Protein 5KVR (pdb70)

Foldseek 3Di:
DDDDDDDDDDDDLLVVLLVVVVCCQVVCVAPFFDWDDPQVVNCVVVVHDSVSVVSSLVVCVVVVQWDADPVGTITGD

Solvent-accessible surface area: 5876 Å² total; per-residue (Å²): 165,92,136,85,186,99,191,158,228,146,86,152,75,12,59,67,9,19,120,86,2,37,122,36,18,118,115,24,91,30,139,94,51,70,119,10,49,95,38,134,57,12,4,147,124,59,127,31,55,104,86,23,0,106,72,0,6,89,134,0,50,93,113,43,30,3,95,108,134,117,87,41,24,10,24,3,104

Secondary structure (DSSP, 8-state):
----PPPP----HHHHHHHHHHHHHHHTSSPTTPBPPPHHHHHHHHT--HHHHHHHHHHHHHHTSEEE-SSS-EEE-

Radius of gyration: 15.45 Å; Cα contacts (8 Å, |Δi|>4): 81; chains: 1; bounding box: 54×31×32 Å

Sequence (77 aa):
NAMAYSKIRQPKLSDVIEQQLEFLILEGTLRPGEKLPPERELAKQFDVSRPSSLREAIQRLEAKGLLLRRQGGGTFVQ

Structure (mmCIF, N/CA/C/O backbone):
data_5KVR
#
_entry.id   5KVR
#
_cell.length_a   45.270
_cell.length_b   45.270
_cell.length_c   59.160
_cell.angle_alpha   90.00
_cell.angle_beta   90.00
_cell.angle_gamma   120.00
#
_symmetry.space_group_name_H-M   'P 31 2 1'
#
loop_
_entity.id
_entity.type
_entity.pdbx_description
1 polymer 'Pyruvate dehydrogenase complex repressor'
2 water water
#
loop_
_atom_site.group_PDB
_atom_site.id
_atom_site.type_symbol
_atom_site.label_atom_id
_atom_site.label_alt_id
_atom_site.label_comp_id
_atom_site.label_asym_id
_atom_site.label_entity_id
_atom_site.label_seq_id
_atom_site.pdbx_PDB_ins_code
_atom_site.Cartn_x
_atom_site.Cartn_y
_atom_site.Cartn_z
_atom_site.occupancy
_atom_site.B_iso_or_equiv
_atom_site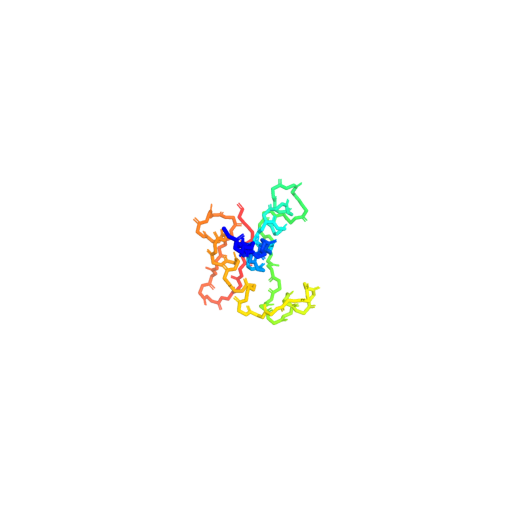.auth_seq_id
_atom_site.auth_comp_id
_atom_site.auth_asym_id
_atom_site.auth_atom_id
_atom_site.pdbx_PDB_model_num
ATOM 1 N N . ASN A 1 1 ? 24.563 -1.065 21.053 1.00 58.99 -1 ASN A N 1
ATOM 2 C CA . ASN A 1 1 ? 24.979 -2.331 20.384 1.00 51.12 -1 ASN A CA 1
ATOM 3 C C . ASN A 1 1 ? 24.545 -2.330 18.917 1.00 41.69 -1 ASN A C 1
ATOM 4 O O . ASN A 1 1 ? 25.048 -1.535 18.117 1.00 62.42 -1 ASN A O 1
ATOM 10 N N . ALA A 1 2 ? 23.582 -3.167 18.614 1.00 64.79 0 ALA A N 1
ATOM 11 C CA . ALA A 1 2 ? 23.032 -3.299 17.258 1.00 55.26 0 ALA A CA 1
ATOM 12 C C . ALA A 1 2 ? 22.361 -2.021 16.751 1.00 55.81 0 ALA A C 1
ATOM 13 O O . ALA A 1 2 ? 21.899 -1.219 17.513 1.00 58.60 0 ALA A O 1
ATOM 20 N N . MET A 1 3 ? 22.385 -1.821 15.443 1.00 55.33 1 MET A N 1
ATOM 21 C CA . MET A 1 3 ? 21.765 -0.637 14.898 1.00 52.25 1 MET A CA 1
ATOM 22 C C . MET A 1 3 ? 20.288 -0.867 15.067 1.00 34.92 1 MET A C 1
ATOM 23 O O . MET A 1 3 ? 19.773 -1.933 14.757 1.00 41.08 1 MET A O 1
ATOM 37 N N . ALA A 1 4 ? 19.603 0.137 15.570 1.00 39.00 2 ALA A N 1
ATOM 38 C CA . ALA A 1 4 ? 18.177 0.019 15.732 1.00 39.31 2 ALA A CA 1
ATOM 39 C C . ALA A 1 4 ? 17.600 0.807 14.587 1.00 37.79 2 ALA A C 1
ATOM 40 O O . ALA A 1 4 ? 17.586 2.035 14.608 1.00 39.44 2 ALA A O 1
ATOM 47 N N . TYR A 1 5 ? 17.118 0.082 13.590 1.00 34.31 3 TYR A N 1
ATOM 48 C CA . TYR A 1 5 ? 16.555 0.702 12.428 1.00 32.41 3 TYR A CA 1
ATOM 49 C C . TYR A 1 5 ? 15.216 1.287 12.805 1.00 33.62 3 TYR A C 1
ATOM 50 O O . TYR A 1 5 ? 14.405 0.648 13.441 1.00 35.32 3 TYR A O 1
ATOM 68 N N . SER A 1 6 ? 14.999 2.514 12.396 1.00 32.86 4 SER A N 1
ATOM 69 C CA . SER A 1 6 ? 13.743 3.178 12.684 1.00 32.39 4 SER A CA 1
ATOM 70 C C . SER A 1 6 ? 12.756 2.951 11.550 1.00 31.11 4 SER A C 1
ATOM 71 O O . SER A 1 6 ? 13.126 2.612 10.424 1.00 29.52 4 SER A O 1
ATOM 79 N N . LYS A 1 7 ? 11.480 3.145 11.864 1.00 31.18 5 LYS A N 1
ATOM 80 C CA . LYS A 1 7 ? 10.434 2.945 10.876 1.00 30.85 5 LYS A CA 1
ATOM 81 C C . LYS A 1 7 ? 10.658 3.850 9.673 1.00 29.78 5 LYS A C 1
ATOM 82 O O . LYS A 1 7 ? 10.978 5.034 9.813 1.00 31.69 5 LYS A O 1
ATOM 101 N N . ILE A 1 8 ? 10.499 3.277 8.480 1.00 28.79 6 ILE A N 1
ATOM 102 C CA . ILE A 1 8 ? 10.533 4.074 7.263 1.00 27.86 6 ILE A CA 1
ATOM 103 C C . ILE A 1 8 ? 9.420 5.103 7.332 1.00 31.58 6 ILE A C 1
ATOM 104 O O . ILE A 1 8 ? 8.273 4.783 7.665 1.00 34.26 6 ILE A O 1
ATOM 120 N N . ARG A 1 9 ? 9.753 6.350 7.030 1.00 33.21 7 ARG A N 1
ATOM 121 C CA . ARG A 1 9 ? 8.757 7.407 6.960 1.00 35.28 7 ARG A CA 1
ATOM 122 C C . ARG A 1 9 ? 8.196 7.425 5.544 1.00 35.94 7 ARG A C 1
ATOM 123 O O . ARG A 1 9 ? 8.884 7.824 4.598 1.00 36.65 7 ARG A O 1
ATOM 144 N N . GLN A 1 10 ? 6.964 6.942 5.396 1.00 35.17 8 GLN A N 1
ATOM 145 C CA . GLN A 1 10 ? 6.199 7.064 4.159 1.00 32.10 8 GLN A CA 1
ATOM 146 C C . GLN A 1 10 ? 4.869 7.676 4.572 1.00 31.01 8 GLN A C 1
ATOM 147 O O . GLN A 1 10 ? 4.132 7.063 5.373 1.00 31.68 8 GLN A O 1
ATOM 161 N N . PRO A 1 11 ? 4.518 8.865 4.086 1.00 29.80 9 PRO A N 1
ATOM 162 C CA . PRO A 1 11 ? 3.219 9.439 4.451 1.00 27.58 9 PRO A C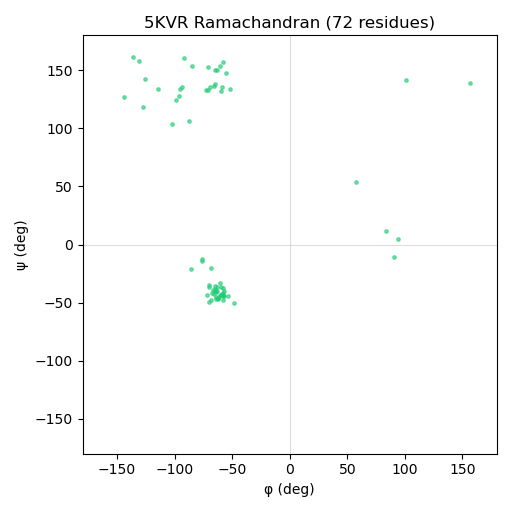A 1
ATOM 163 C C . PRO A 1 11 ? 2.088 8.482 4.111 1.00 25.58 9 PRO A C 1
ATOM 164 O O . PRO A 1 11 ? 2.174 7.692 3.166 1.00 25.99 9 PRO A O 1
ATOM 175 N N . LYS A 1 12 ? 1.036 8.534 4.924 1.00 24.87 10 LYS A N 1
ATOM 176 C CA . LYS A 1 12 ? -0.152 7.734 4.663 1.00 24.79 10 LYS A CA 1
ATOM 177 C C . LYS A 1 12 ? -0.820 8.215 3.380 1.00 21.47 10 LYS A C 1
ATOM 178 O O . LYS A 1 12 ? -0.944 9.418 3.140 1.00 20.72 10 LYS A O 1
ATOM 197 N N . LEU A 1 13 ? -1.244 7.269 2.542 1.00 19.80 11 LEU A N 1
ATOM 198 C CA . LEU A 1 13 ? -1.787 7.648 1.240 1.00 18.42 11 LEU A CA 1
ATOM 199 C C . LEU A 1 13 ? -2.970 8.596 1.385 1.00 17.65 11 LEU A C 1
ATOM 200 O O . LEU A 1 13 ? -3.111 9.544 0.606 1.00 17.31 11 LEU A O 1
ATOM 216 N N . SER A 1 14 ? -3.840 8.360 2.371 1.00 17.46 12 SER A N 1
ATOM 217 C CA . SER A 1 14 ? -4.974 9.258 2.559 1.00 17.78 12 SER A CA 1
ATOM 218 C C . SER A 1 14 ? -4.508 10.684 2.836 1.00 17.99 12 SER A C 1
ATOM 219 O O . SER A 1 14 ? -5.140 11.647 2.383 1.00 17.51 12 SER A O 1
ATOM 227 N N . ASP A 1 15 ? -3.402 10.843 3.573 1.00 19.04 13 ASP A N 1
ATOM 228 C CA . ASP A 1 15 ? -2.855 12.180 3.802 1.00 20.39 13 ASP A CA 1
ATOM 229 C C . ASP A 1 15 ? -2.329 12.795 2.509 1.00 19.39 13 ASP A C 1
ATOM 230 O O . ASP A 1 15 ? -2.497 13.997 2.269 1.00 19.72 13 ASP A O 1
ATOM 239 N N . VAL A 1 16 ? -1.692 11.986 1.664 1.00 20.02 14 VAL A N 1
ATOM 240 C CA . VAL A 1 16 ? -1.176 12.477 0.389 1.00 19.43 14 VAL A CA 1
ATOM 241 C C . VAL A 1 16 ? -2.320 12.970 -0.485 1.00 18.44 14 VAL A C 1
ATOM 242 O O . VAL A 1 16 ? -2.246 14.051 -1.086 1.00 18.40 14 VAL A O 1
ATOM 255 N N . ILE A 1 17 ? -3.393 12.176 -0.575 1.00 17.48 15 ILE A N 1
ATOM 256 C CA . ILE A 1 17 ? -4.562 12.566 -1.359 1.00 16.40 15 ILE A CA 1
ATOM 257 C C . ILE A 1 17 ? -5.180 13.834 -0.787 1.00 16.04 15 ILE A C 1
ATOM 258 O O . ILE A 1 17 ? -5.525 14.771 -1.519 1.00 16.84 15 ILE A O 1
ATOM 274 N N . GLU A 1 18 ? -5.362 13.864 0.534 1.00 16.75 16 GLU A N 1
ATOM 275 C CA . GLU A 1 18 ? -5.932 15.038 1.182 1.00 16.90 16 GLU A CA 1
ATOM 276 C C . GLU A 1 18 ? -5.151 16.294 0.819 1.00 18.05 16 GLU A C 1
ATOM 277 O O . GLU A 1 18 ? -5.739 17.337 0.509 1.00 18.04 16 GLU A O 1
ATOM 289 N N . GLN A 1 19 ? -3.822 16.214 0.844 1.00 18.51 17 GLN A N 1
ATOM 290 C CA . GLN A 1 19 ? -3.017 17.407 0.601 1.00 20.34 17 GLN A CA 1
ATOM 291 C C . GLN A 1 19 ? -3.094 17.847 -0.855 1.00 20.24 17 GLN A C 1
ATOM 292 O O . GLN A 1 19 ? -3.115 19.050 -1.140 1.00 20.14 17 GLN A O 1
ATOM 306 N N . GLN A 1 20 ? -3.161 16.892 -1.789 1.00 20.76 18 GLN A N 1
ATOM 307 C CA . GLN A 1 20 ? -3.272 17.244 -3.202 1.00 21.54 18 GLN A CA 1
ATOM 308 C C . GLN A 1 20 ? -4.624 17.877 -3.505 1.00 19.81 18 GLN A C 1
ATOM 309 O O . GLN A 1 20 ? -4.699 18.916 -4.170 1.00 21.57 18 GLN A O 1
ATOM 323 N N . LEU A 1 21 ? -5.708 17.261 -3.035 1.00 18.03 19 LEU A N 1
ATOM 324 C CA . LEU A 1 21 ? -7.023 17.855 -3.241 1.00 18.28 19 LEU A CA 1
ATOM 325 C C . LEU A 1 21 ? -7.111 19.227 -2.590 1.00 17.64 19 LEU A C 1
ATOM 326 O O . LEU A 1 21 ? -7.639 20.173 -3.188 1.00 17.67 19 LEU A O 1
ATOM 342 N N . GLU A 1 22 ? -6.599 19.360 -1.364 1.00 17.44 20 GLU A N 1
ATOM 343 C CA . GLU A 1 22 ? -6.620 20.665 -0.709 1.00 17.93 20 GLU A CA 1
ATOM 344 C C . GLU A 1 22 ? -5.878 21.706 -1.538 1.00 17.10 20 GLU A C 1
ATOM 345 O O . GLU A 1 22 ? -6.352 22.836 -1.702 1.00 16.88 20 GLU A O 1
ATOM 357 N N . PHE A 1 23 ? -4.710 21.343 -2.074 1.00 18.54 21 PHE A N 1
ATOM 358 C CA . PHE A 1 23 ? -3.953 22.282 -2.895 1.00 18.67 21 PHE A CA 1
ATOM 359 C C . PHE A 1 23 ? -4.748 22.698 -4.128 1.00 18.10 21 PHE A C 1
ATOM 360 O O . PHE A 1 23 ? -4.831 23.888 -4.449 1.00 19.06 21 PHE A O 1
ATOM 377 N N . LEU A 1 24 ? -5.378 21.735 -4.808 1.00 17.94 22 LEU A N 1
ATOM 378 C CA . LEU A 1 24 ? -6.196 22.064 -5.975 1.00 17.97 22 LEU A CA 1
ATOM 379 C C . LEU A 1 24 ? -7.298 23.049 -5.615 1.00 17.84 22 LEU A C 1
ATOM 380 O O . LEU A 1 24 ? -7.600 23.968 -6.387 1.00 19.28 22 LEU A O 1
ATOM 396 N N . ILE A 1 25 ? -7.934 22.856 -4.462 1.00 16.76 23 ILE A N 1
ATOM 397 C CA . ILE A 1 25 ? -9.014 23.745 -4.052 1.00 16.55 23 ILE A CA 1
ATOM 398 C C . ILE A 1 25 ? -8.466 25.122 -3.689 1.00 16.63 23 ILE A C 1
ATOM 399 O O . ILE A 1 25 ? -8.964 26.155 -4.157 1.00 16.94 23 ILE A O 1
ATOM 415 N N . LEU A 1 26 ? -7.427 25.162 -2.853 1.00 16.20 24 LEU A N 1
ATOM 416 C CA . LEU A 1 26 ? -6.935 26.452 -2.379 1.00 18.16 24 LEU A CA 1
ATOM 417 C C . LEU A 1 26 ? -6.372 27.277 -3.525 1.00 18.95 24 LEU A C 1
ATOM 418 O O . LEU A 1 26 ? -6.512 28.505 -3.540 1.00 19.38 24 LEU A O 1
ATOM 434 N N . GLU A 1 27 ? -5.727 26.625 -4.489 1.00 19.77 25 GLU A N 1
ATOM 435 C CA . GLU A 1 27 ? -5.163 27.326 -5.633 1.00 22.76 25 GLU A CA 1
ATOM 436 C C . GLU A 1 27 ? -6.213 27.744 -6.652 1.00 22.18 25 GLU A C 1
ATOM 437 O O . GLU A 1 27 ? -5.914 28.577 -7.516 1.00 24.29 25 GLU A O 1
ATOM 449 N N . GLY A 1 28 ? -7.425 27.202 -6.569 1.00 22.06 26 GLY A N 1
ATOM 450 C CA . GLY A 1 28 ? -8.489 27.566 -7.476 1.00 22.09 26 GLY A CA 1
ATOM 451 C C . GLY A 1 28 ? -8.623 26.676 -8.687 1.00 22.59 26 GLY A C 1
ATOM 452 O O . GLY A 1 28 ? -9.445 26.975 -9.563 1.00 23.33 26 GLY A O 1
ATOM 456 N N . THR A 1 29 ? -7.838 25.601 -8.773 1.00 21.61 27 THR A N 1
ATOM 457 C CA . THR A 1 29 ? -7.979 24.667 -9.884 1.00 23.67 27 THR A CA 1
ATOM 458 C C . THR A 1 29 ? -9.348 24.003 -9.862 1.00 22.08 27 THR A C 1
ATOM 459 O O . THR A 1 29 ? -9.965 23.792 -10.912 1.00 23.82 27 THR A O 1
ATOM 470 N N . LEU A 1 30 ? -9.831 23.655 -8.680 1.00 20.51 28 LEU A N 1
ATOM 471 C CA . LEU A 1 30 ? -11.215 23.249 -8.487 1.00 20.64 28 LEU A CA 1
ATOM 472 C C . LEU A 1 30 ? -11.966 24.457 -7.949 1.00 21.90 28 LEU A C 1
ATOM 473 O O . LEU A 1 30 ? -11.567 25.030 -6.932 1.00 23.49 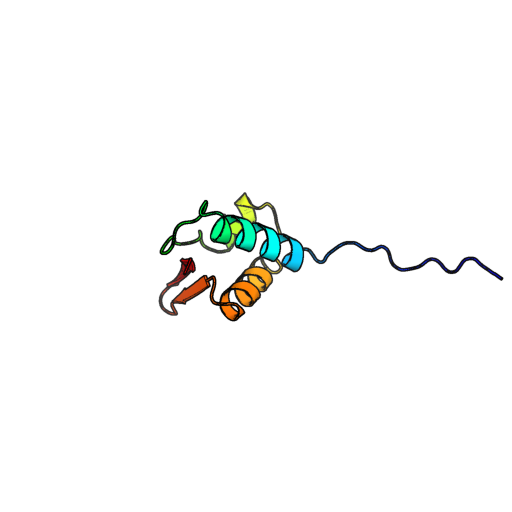28 LEU A O 1
ATOM 489 N N . ARG A 1 31 ? -13.035 24.843 -8.635 1.00 23.98 29 ARG A N 1
ATOM 490 C CA . ARG A 1 31 ? -13.765 26.052 -8.295 1.00 24.12 29 ARG A CA 1
ATOM 491 C C . ARG A 1 31 ? -14.790 25.765 -7.199 1.00 21.23 29 ARG A C 1
ATOM 492 O O . ARG A 1 31 ? -15.286 24.641 -7.083 1.00 21.18 29 ARG A O 1
ATOM 513 N N . PRO A 1 32 ? -15.154 26.770 -6.402 1.00 21.44 30 PRO A N 1
ATOM 514 C CA . PRO A 1 32 ? -16.293 26.595 -5.497 1.00 22.22 30 PRO A CA 1
ATOM 515 C C . PRO A 1 32 ? -17.502 26.089 -6.269 1.00 21.84 30 PRO A C 1
ATOM 516 O O . PRO A 1 32 ? -17.821 26.582 -7.355 1.00 22.62 30 PRO A O 1
ATOM 527 N N . GLY A 1 33 ? -18.169 25.080 -5.710 1.00 22.51 31 GLY A N 1
ATOM 528 C CA . GLY A 1 33 ? -19.335 24.493 -6.331 1.00 23.27 31 GLY A CA 1
ATOM 529 C C . GLY A 1 33 ? -19.040 23.329 -7.248 1.00 23.71 31 GLY A C 1
ATOM 530 O O . GLY A 1 33 ? -19.976 22.647 -7.677 1.00 25.26 31 GLY A O 1
ATOM 534 N N . GLU A 1 34 ? -17.804 23.074 -7.572 1.00 22.92 32 GLU A N 1
ATOM 535 C CA . GLU A 1 34 ? -17.463 21.965 -8.415 1.00 22.96 32 GLU A CA 1
ATOM 536 C C . GLU A 1 34 ? -17.801 20.640 -7.730 1.00 20.02 32 GLU A C 1
ATOM 537 O O . GLU A 1 34 ? -17.587 20.439 -6.594 1.00 20.43 32 GLU A O 1
ATOM 549 N N . LYS A 1 35 ? -18.353 19.745 -8.501 1.00 20.28 33 LYS A N 1
ATOM 550 C CA . LYS A 1 35 ? -18.718 18.428 -8.002 1.00 19.69 33 LYS A CA 1
ATOM 551 C C . LYS A 1 35 ? -17.600 17.451 -8.332 1.00 20.60 33 LYS A C 1
ATOM 552 O O . LYS A 1 35 ? -17.161 17.366 -9.484 1.00 24.05 33 LYS A O 1
ATOM 571 N N . LEU A 1 36 ? -17.130 16.731 -7.321 1.00 19.57 34 LEU A N 1
ATOM 572 C CA . LEU A 1 36 ? -16.133 15.704 -7.561 1.00 19.90 34 LEU A CA 1
ATOM 573 C C . LEU A 1 36 ? -16.771 14.530 -8.303 1.00 21.15 34 LEU A C 1
ATOM 574 O O . LEU A 1 36 ? -17.974 14.291 -8.182 1.00 22.39 34 LEU A O 1
ATOM 590 N N . PRO A 1 37 ? -15.989 13.784 -9.081 1.00 21.91 35 PRO A N 1
ATOM 591 C CA . PRO A 1 37 ? -16.491 12.514 -9.595 1.00 21.82 35 PRO A CA 1
ATOM 592 C C . PRO A 1 37 ? -16.839 11.588 -8.449 1.00 21.96 35 PRO A C 1
ATOM 593 O O . PRO A 1 37 ? -16.272 11.699 -7.346 1.00 22.39 35 PRO A O 1
ATOM 604 N N . PRO A 1 38 ? -17.764 10.652 -8.659 1.00 23.13 36 PRO A N 1
ATOM 605 C CA . PRO A 1 38 ? -18.020 9.652 -7.618 1.00 23.88 36 PRO A CA 1
ATOM 606 C C . PRO A 1 38 ? -16.748 8.888 -7.279 1.00 22.46 36 PRO A C 1
ATOM 607 O O . PRO A 1 38 ? -15.809 8.795 -8.075 1.00 23.56 36 PRO A O 1
ATOM 618 N N . GLU A 1 39 ? -16.739 8.321 -6.070 1.00 21.43 37 GLU A N 1
ATOM 619 C CA . GLU A 1 39 ? -15.534 7.705 -5.517 1.00 19.40 37 GLU A CA 1
ATOM 620 C C . GLU A 1 39 ? -14.858 6.749 -6.500 1.00 20.00 37 GLU A C 1
ATOM 621 O O . GLU A 1 39 ? -13.639 6.808 -6.698 1.00 21.47 37 GLU A O 1
ATOM 633 N N . ARG A 1 40 ? -15.619 5.825 -7.093 1.00 20.07 38 ARG A N 1
ATOM 634 C CA . ARG A 1 40 ? -14.991 4.846 -7.978 1.00 19.95 38 ARG A CA 1
ATOM 635 C C . ARG A 1 40 ? -14.250 5.533 -9.116 1.00 23.93 38 ARG A C 1
ATOM 636 O O . ARG A 1 40 ? -13.118 5.159 -9.451 1.00 26.23 38 ARG A O 1
ATOM 657 N N . GLU A 1 41 ? -14.869 6.546 -9.722 1.00 24.52 39 GLU A N 1
ATOM 658 C CA . GLU A 1 41 ? -14.246 7.209 -10.861 1.00 26.09 39 GLU A CA 1
ATOM 659 C C . GLU A 1 41 ? -13.058 8.062 -10.424 1.00 24.20 39 GLU A C 1
ATOM 660 O O . GLU A 1 41 ? -12.005 8.049 -11.072 1.00 25.30 39 GLU A O 1
ATOM 672 N N . LEU A 1 42 ? -13.204 8.813 -9.330 1.00 21.79 40 LEU A N 1
ATOM 673 C CA . LEU A 1 42 ? -12.104 9.652 -8.871 1.00 20.29 40 LEU A CA 1
ATOM 674 C C . LEU A 1 42 ? -10.912 8.806 -8.434 1.00 19.83 40 LEU A C 1
ATOM 675 O O . LEU A 1 42 ? -9.759 9.150 -8.715 1.00 20.43 40 LEU A O 1
ATOM 691 N N . ALA A 1 43 ? -11.167 7.683 -7.761 1.00 19.61 41 ALA A N 1
ATOM 692 C CA . ALA A 1 43 ? -10.067 6.809 -7.360 1.00 18.91 41 ALA A CA 1
ATOM 693 C C . ALA A 1 43 ? -9.339 6.250 -8.577 1.00 19.63 41 ALA A C 1
ATOM 694 O O . ALA A 1 43 ? -8.111 6.091 -8.560 1.00 20.41 41 ALA A O 1
ATOM 701 N N . LYS A 1 44 ? -10.081 5.947 -9.643 1.00 20.43 42 LYS A N 1
ATOM 702 C CA . LYS A 1 44 ? -9.465 5.479 -10.881 1.00 23.34 42 LYS A CA 1
ATOM 703 C C . LYS A 1 44 ? -8.573 6.558 -11.484 1.00 23.49 42 LYS A C 1
ATOM 704 O O . LYS A 1 44 ? -7.430 6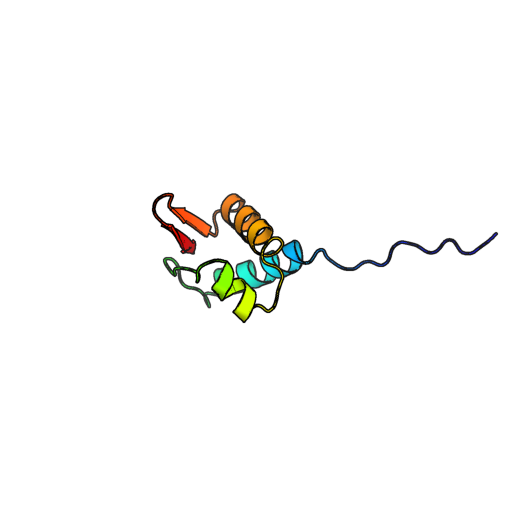.293 -11.876 1.00 23.67 42 LYS A O 1
ATOM 723 N N . GLN A 1 45 ? -9.077 7.791 -11.558 1.00 22.66 43 GLN A N 1
ATOM 724 C CA . GLN A 1 45 ? 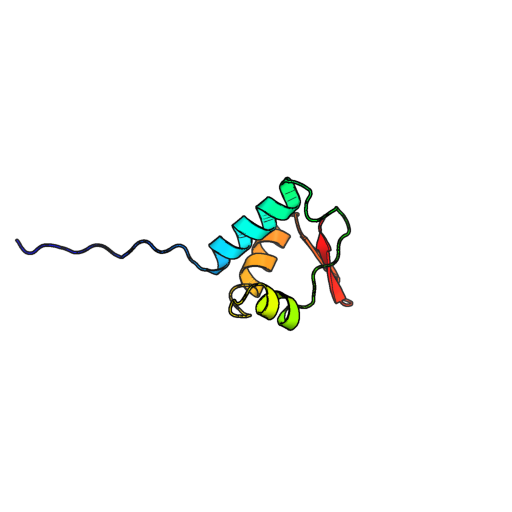-8.286 8.887 -12.110 1.00 24.31 43 GLN A CA 1
ATOM 725 C C . GLN A 1 45 ? -7.056 9.162 -11.252 1.00 23.28 43 GLN A C 1
ATOM 726 O O . GLN A 1 45 ? -5.949 9.338 -11.775 1.00 24.53 43 GLN A O 1
ATOM 740 N N . PHE A 1 46 ? -7.232 9.210 -9.927 1.00 22.03 44 PHE A N 1
ATOM 741 C CA . PHE A 1 46 ? -6.103 9.386 -9.019 1.00 20.42 44 PHE A CA 1
ATOM 742 C C . PHE A 1 46 ? -5.182 8.174 -8.993 1.00 21.35 44 PHE A C 1
ATOM 743 O O . PHE A 1 46 ? -4.024 8.301 -8.582 1.00 21.24 44 PHE A O 1
ATOM 760 N N . ASP A 1 47 ? -5.672 7.010 -9.418 1.00 21.36 45 ASP A N 1
ATOM 761 C CA . ASP A 1 47 ? -4.946 5.742 -9.301 1.00 22.01 45 ASP A CA 1
ATOM 762 C C . ASP A 1 47 ? -4.585 5.432 -7.846 1.00 20.42 45 ASP A C 1
ATOM 763 O O . ASP A 1 47 ? -3.426 5.170 -7.505 1.00 22.11 45 ASP A O 1
ATOM 772 N N . VAL A 1 48 ? -5.602 5.451 -6.983 1.00 19.05 46 VAL A N 1
ATOM 773 C CA . VAL A 1 48 ? -5.4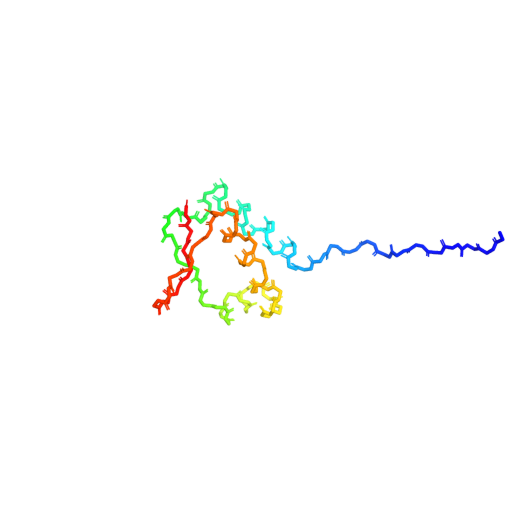46 5.152 -5.566 1.00 19.01 46 VAL A CA 1
ATOM 774 C C . VAL A 1 48 ? -6.583 4.238 -5.136 1.00 19.83 46 VAL A C 1
ATOM 775 O O . VAL A 1 48 ? -7.616 4.135 -5.801 1.00 21.09 46 VAL A O 1
ATOM 788 N N . SER A 1 49 ? -6.383 3.574 -4.002 1.00 19.38 47 SER A N 1
ATOM 789 C CA . SER A 1 49 ? -7.422 2.732 -3.438 1.00 20.65 47 SER A CA 1
ATOM 790 C C . SER A 1 49 ? -8.612 3.583 -3.025 1.00 20.35 47 SER A C 1
ATOM 791 O O . SER A 1 49 ? -8.476 4.754 -2.655 1.00 20.85 47 SER A O 1
ATOM 799 N N . ARG A 1 50 ? -9.783 2.979 -3.080 1.00 21.07 48 ARG A N 1
ATOM 800 C CA . ARG A 1 50 ? -11.006 3.690 -2.745 1.00 19.11 48 ARG A CA 1
ATOM 801 C C . ARG A 1 50 ? -11.066 4.040 -1.262 1.00 18.95 48 ARG A C 1
ATOM 802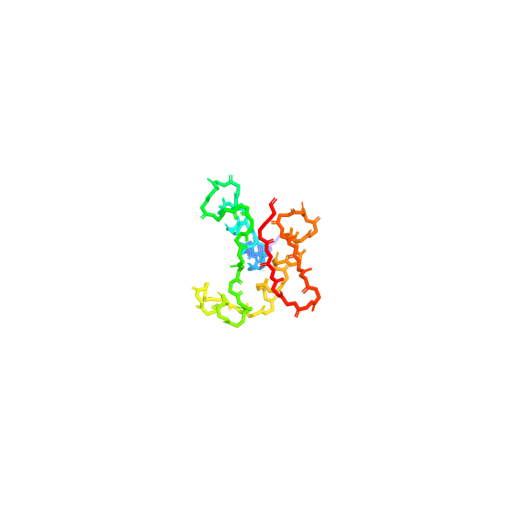 O O . ARG A 1 50 ? -11.476 5.154 -0.923 1.00 19.30 48 ARG A O 1
ATOM 823 N N . PRO A 1 51 ? -10.671 3.152 -0.345 1.00 19.23 49 PRO A N 1
ATOM 824 C CA . PRO A 1 51 ? -10.717 3.543 1.077 1.00 19.88 49 PRO A CA 1
ATOM 825 C C . PRO A 1 51 ? -9.822 4.723 1.418 1.00 18.63 49 PRO A C 1
ATOM 826 O O . PRO A 1 51 ? -10.194 5.554 2.256 1.00 18.41 49 PRO A O 1
ATOM 837 N N A SER A 1 52 ? -8.641 4.821 0.800 0.47 18.82 50 SER A N 1
ATOM 838 N N B SER A 1 52 ? -8.640 4.817 0.800 0.53 18.47 50 SER A N 1
ATOM 839 C CA A SER A 1 52 ? -7.759 5.945 1.095 0.47 17.86 50 SER A CA 1
ATOM 840 C CA B SER A 1 52 ? -7.759 5.942 1.087 0.53 16.89 50 SER A CA 1
ATOM 841 C C A SER A 1 52 ? -8.348 7.255 0.586 0.47 17.13 50 SER A C 1
ATOM 842 C C B SER A 1 52 ? -8.365 7.249 0.593 0.53 16.72 50 SER A C 1
ATOM 843 O O A SER A 1 52 ? -8.276 8.282 1.272 0.47 17.17 50 SER A O 1
ATOM 844 O O B SER A 1 52 ? -8.323 8.265 1.298 0.53 16.80 50 SER A O 1
ATOM 859 N N . LEU A 1 53 ? -8.939 7.241 -0.612 1.00 16.35 51 LEU A N 1
ATOM 860 C CA . LEU A 1 53 ? -9.632 8.427 -1.105 1.00 16.33 51 LEU A CA 1
ATOM 861 C C . LEU A 1 53 ? -10.803 8.770 -0.202 1.00 16.47 51 LEU A C 1
ATOM 862 O O . LEU A 1 53 ? -11.034 9.941 0.118 1.00 16.27 51 LEU A O 1
ATOM 879 N N . ARG A 1 54 ? -11.552 7.753 0.218 1.00 15.86 52 ARG A N 1
ATOM 880 C CA . ARG A 1 54 ? -12.718 7.976 1.063 1.00 16.51 52 ARG A CA 1
ATOM 881 C C . ARG A 1 54 ? -12.326 8.689 2.348 1.00 17.05 52 ARG A C 1
ATOM 882 O O . ARG A 1 54 ? -12.998 9.632 2.778 1.00 16.76 52 ARG A O 1
ATOM 903 N N . GLU A 1 55 ? -11.229 8.266 2.955 1.00 16.82 53 GLU A N 1
ATOM 904 C CA . GLU A 1 55 ? -10.742 8.898 4.169 1.00 16.87 53 GLU A CA 1
ATOM 905 C C . GLU A 1 55 ? -10.284 10.341 3.903 1.00 16.28 53 GLU A C 1
ATOM 906 O O . GLU A 1 55 ? -10.583 11.235 4.668 1.00 16.28 53 GLU A O 1
ATOM 918 N N . ALA A 1 56 ? -9.582 10.552 2.802 1.00 14.65 54 ALA A N 1
ATOM 919 C CA . ALA A 1 56 ? -9.147 11.904 2.466 1.00 14.20 54 ALA A CA 1
ATOM 920 C C . ALA A 1 56 ? -10.338 12.840 2.334 1.00 15.45 54 ALA A C 1
ATOM 921 O O . ALA A 1 56 ? -10.304 13.977 2.820 1.00 15.15 54 ALA A O 1
ATOM 928 N N . ILE A 1 57 ? -11.397 12.380 1.669 1.00 14.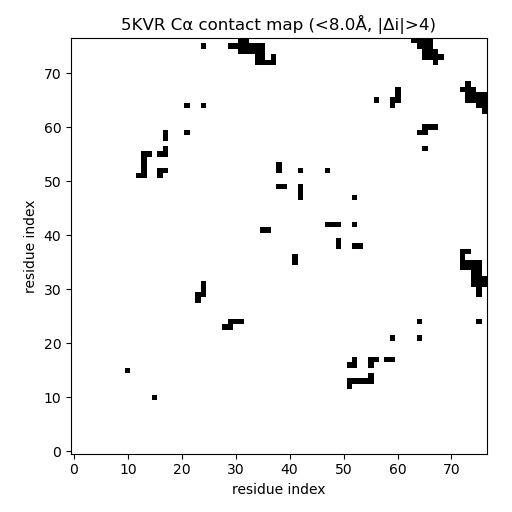52 55 ILE A N 1
ATOM 929 C CA . ILE A 1 57 ? -12.574 13.218 1.484 1.00 14.52 55 ILE A CA 1
ATOM 930 C C . ILE A 1 57 ? -13.212 13.532 2.829 1.00 15.31 55 ILE A C 1
ATOM 931 O O . ILE A 1 57 ? -13.637 14.663 3.077 1.00 15.09 55 ILE A O 1
ATOM 947 N N . GLN A 1 58 ? -13.274 12.544 3.727 1.00 13.92 56 GLN A N 1
ATOM 948 C CA . GLN A 1 58 ? -13.801 12.797 5.064 1.00 15.57 56 GLN A CA 1
ATOM 949 C C . GLN A 1 58 ? -13.020 13.899 5.766 1.00 15.25 56 GLN A C 1
ATOM 950 O O . GLN A 1 58 ? -13.611 14.790 6.386 1.00 16.77 56 GLN A O 1
ATOM 964 N N . ARG A 1 59 ? -11.692 13.864 5.674 1.00 15.31 57 ARG A N 1
ATOM 965 C CA . ARG A 1 59 ? -10.879 14.893 6.318 1.00 15.91 57 ARG A CA 1
ATOM 966 C C . ARG A 1 59 ? -11.121 16.266 5.696 1.00 15.50 57 ARG A C 1
ATOM 967 O O . ARG A 1 59 ? -11.149 17.279 6.404 1.00 17.86 57 ARG A O 1
ATOM 988 N N . LEU A 1 60 ? -11.297 16.324 4.368 1.00 15.30 58 LEU A N 1
ATOM 989 C CA . LEU A 1 60 ? -11.566 17.604 3.721 1.00 15.81 58 LEU A CA 1
ATOM 990 C C . LEU A 1 60 ? -12.960 18.121 4.056 1.00 15.58 58 LEU A C 1
ATOM 991 O O . LEU A 1 60 ? -13.157 19.338 4.166 1.00 16.01 58 LEU A O 1
ATOM 1007 N N . GLU A 1 61 ? -13.934 17.220 4.208 1.00 16.03 59 GLU A N 1
ATOM 1008 C CA . GLU A 1 61 ? -15.235 17.611 4.740 1.00 17.46 59 GLU A CA 1
ATOM 1009 C C . GLU A 1 61 ? -15.086 18.239 6.117 1.00 16.64 59 GLU A C 1
ATOM 1010 O O . GLU A 1 61 ? -15.666 19.293 6.401 1.00 17.70 59 GLU A O 1
ATOM 1022 N N . ALA A 1 62 ? -14.317 17.591 6.994 1.00 17.72 60 ALA A N 1
ATOM 1023 C CA . ALA A 1 62 ? -14.145 18.101 8.349 1.00 19.06 60 ALA A CA 1
ATOM 1024 C C . ALA A 1 62 ? -13.523 19.492 8.349 1.00 18.99 60 ALA A C 1
ATOM 1025 O O . ALA A 1 62 ? -13.861 20.323 9.202 1.00 22.04 60 ALA A O 1
ATOM 1032 N N . LYS A 1 63 ? -12.644 19.773 7.386 1.00 18.03 61 LYS A N 1
ATOM 1033 C CA . LYS A 1 63 ? -12.034 21.088 7.236 1.00 18.93 61 LYS A CA 1
ATOM 1034 C C . LYS A 1 63 ? -12.973 22.113 6.614 1.00 17.32 61 LYS A C 1
ATOM 1035 O O . LYS A 1 63 ? -12.661 23.309 6.633 1.00 18.89 61 LYS A O 1
ATOM 1054 N N . GLY A 1 64 ? -14.095 21.679 6.050 1.00 15.92 62 GLY A N 1
ATOM 1055 C CA . GLY A 1 64 ? -15.002 22.583 5.373 1.00 15.43 62 GLY A CA 1
ATOM 1056 C C . GLY A 1 64 ? -14.641 22.896 3.940 1.00 15.76 62 GLY A C 1
ATOM 1057 O O . GLY A 1 64 ? -15.226 23.816 3.358 1.00 17.81 62 GLY A O 1
ATOM 1061 N N . LEU A 1 65 ? -13.701 22.161 3.345 1.00 14.71 63 LEU A N 1
ATOM 1062 C CA . LEU A 1 65 ? -13.362 22.358 1.940 1.00 15.22 63 LEU A CA 1
ATOM 1063 C C . LEU A 1 65 ? -14.258 21.564 1.005 1.00 15.68 63 LEU A C 1
ATOM 1064 O O . LEU A 1 65 ? -14.367 21.919 -0.176 1.00 17.61 63 LEU A O 1
ATOM 1080 N N . LEU A 1 66 ? -14.904 20.514 1.509 1.00 14.87 64 LEU A N 1
ATOM 1081 C CA . LEU A 1 66 ? -15.856 19.727 0.748 1.00 15.03 64 LEU A CA 1
ATOM 1082 C C . LEU A 1 66 ? -17.116 19.556 1.581 1.00 15.99 64 LEU A C 1
ATOM 1083 O O . LEU A 1 66 ? -17.091 19.661 2.809 1.00 18.49 64 LEU A O 1
ATOM 1099 N N . LEU A 1 67 ? -18.222 19.270 0.902 1.00 18.03 65 LEU A N 1
ATOM 1100 C CA . LEU A 1 67 ? -19.474 18.967 1.576 1.00 19.46 65 LEU A CA 1
ATOM 1101 C C . LEU A 1 67 ? -20.207 17.901 0.779 1.00 21.77 65 LEU A C 1
ATOM 1102 O O . LEU A 1 67 ? -20.415 18.058 -0.428 1.00 22.60 65 LEU A O 1
ATOM 1118 N N . ARG A 1 68 ? -20.594 16.820 1.450 1.00 22.37 66 ARG A N 1
ATOM 1119 C CA . ARG A 1 68 ? -21.371 15.765 0.816 1.00 24.97 66 ARG A CA 1
ATOM 1120 C C . ARG A 1 68 ? -22.855 16.009 1.047 1.00 30.16 66 ARG A C 1
ATOM 1121 O O . ARG A 1 68 ? -23.278 16.352 2.156 1.00 31.89 66 ARG A O 1
ATOM 1142 N N . ARG A 1 69 ? -23.639 15.845 -0.015 1.00 32.41 67 ARG A N 1
ATOM 1143 C CA . ARG A 1 69 ? -25.092 15.897 0.071 1.00 34.88 67 ARG A CA 1
ATOM 1144 C C . ARG A 1 69 ? -25.624 14.480 0.207 1.00 38.09 67 ARG A C 1
ATOM 1145 O O . ARG A 1 69 ? -25.190 13.580 -0.518 1.00 37.60 67 ARG A O 1
ATOM 1166 N N . GLN A 1 70 ? -26.556 14.285 1.145 1.00 42.34 68 GLN A N 1
ATOM 1167 C CA . GLN A 1 70 ? -27.106 12.953 1.376 1.00 47.03 68 GLN A CA 1
ATOM 1168 C C . GLN A 1 70 ? -27.729 12.390 0.106 1.00 46.45 68 GLN A C 1
ATOM 1169 O O . GLN A 1 70 ? -27.630 11.188 -0.163 1.00 46.38 68 GLN A O 1
ATOM 1173 N N . GLY A 1 71 ? -28.377 13.244 -0.688 1.00 45.39 69 GLY A N 1
ATOM 1174 C CA . GLY A 1 71 ? -28.908 12.787 -1.960 1.00 44.98 69 GLY A CA 1
ATOM 1175 C C . GLY A 1 71 ? -27.824 12.223 -2.857 1.00 42.82 69 GLY A C 1
ATOM 1176 O O . GLY A 1 71 ? -28.007 11.182 -3.494 1.00 44.50 69 GLY A O 1
ATOM 1180 N N . GLY A 1 72 ? -26.679 12.893 -2.910 1.00 41.24 70 GLY A N 1
ATOM 1181 C CA . GLY A 1 72 ? -25.586 12.414 -3.724 1.00 38.42 70 GLY A CA 1
ATOM 1182 C C . GLY A 1 72 ? -24.616 13.504 -4.117 1.00 35.28 70 GLY A C 1
ATOM 1183 O O . GLY A 1 72 ? -25.012 14.628 -4.450 1.00 35.62 70 GLY A O 1
ATOM 1187 N N . GLY A 1 73 ? -23.333 13.180 -4.072 1.00 31.82 71 GLY A N 1
ATOM 1188 C CA . GLY A 1 73 ? -22.326 14.077 -4.588 1.00 27.60 71 GLY A CA 1
ATOM 1189 C C . GLY A 1 73 ? -21.615 14.868 -3.515 1.00 24.07 71 GLY A C 1
ATOM 1190 O O . GLY A 1 73 ? -22.212 15.320 -2.533 1.00 24.29 71 GLY A O 1
ATOM 1194 N N . THR A 1 74 ? -20.320 15.042 -3.712 1.00 21.34 72 THR A N 1
ATOM 1195 C CA . THR A 1 74 ? -19.489 15.838 -2.828 1.00 20.60 72 THR A CA 1
ATOM 1196 C C . THR A 1 74 ? -19.005 17.046 -3.615 1.00 19.33 72 THR A C 1
ATOM 1197 O O . THR A 1 74 ? -18.570 16.905 -4.763 1.00 20.01 72 THR A O 1
ATOM 1208 N N . PHE A 1 75 ? -19.100 18.229 -3.006 1.00 17.09 73 PHE A N 1
ATOM 1209 C CA . PHE A 1 75 ? -18.921 19.489 -3.711 1.00 17.06 73 PHE A CA 1
ATOM 1210 C C . PHE A 1 75 ? -17.866 20.343 -3.032 1.00 16.33 73 PHE A C 1
ATOM 1211 O O . PHE A 1 75 ? -17.788 20.387 -1.800 1.00 17.65 73 PHE A O 1
ATOM 1228 N N . VAL A 1 76 ? -17.072 21.039 -3.850 1.00 16.23 74 VAL A N 1
ATOM 1229 C CA . VAL A 1 76 ? -16.087 21.983 -3.338 1.00 17.16 74 VAL A CA 1
ATOM 1230 C C . VAL A 1 76 ? -16.797 23.183 -2.726 1.00 18.86 74 VAL A C 1
ATOM 1231 O O . VAL A 1 76 ? -17.748 23.728 -3.301 1.00 19.67 74 VAL A O 1
ATOM 1244 N N . GLN A 1 77 ? -16.351 23.593 -1.581 1.00 21.31 75 GLN A N 1
ATOM 1245 C CA . GLN A 1 77 ? -16.915 24.730 -0.878 1.00 24.57 75 GLN A CA 1
ATOM 1246 C C . GLN A 1 77 ? -16.041 26.013 -1.060 1.00 28.73 75 GLN A C 1
ATOM 1247 O O . GLN A 1 77 ? -15.923 26.773 -0.072 1.00 30.98 75 GLN A O 1
#

CATH classification: 1.10.10.10

InterPro domains:
  IPR000524 Transcription regulator HTH, GntR [PF00392] (12-74)
  IPR000524 Transcription regulator HTH, GntR [PR00035] (34-48)
  IPR000524 Transcription regulator HTH, GntR [PR00035] (48-64)
  IPR000524 Transcription regulator HTH, GntR [PS50949] (9-77)
  IPR000524 Transcription regulator HTH, GntR [SM00345] (15-74)
  IPR000524 Transcription regulator HTH, GntR [cd07377] (10-74)
  IPR008920 Transcription regulator FadR/GntR, C-terminal [G3DSA:1.20.120.530] (96-236)
  IPR008920 Transcription regulator FadR/GntR, C-terminal [SSF48008] (95-234)
  IPR011711 GntR, C-terminal [PF07729] (99-226)
  IPR011711 GntR, C-terminal [SM00895] (99-227)
  IPR036388 Winged helix-like DNA-binding domain superfamily [G3DSA:1.10.10.10] (1-75)
  IPR036390 Winged helix DNA-binding domain superfamily [SSF46785] (6-76)

GO terms:
  GO:0003700 DNA-binding transcription factor activity (F, IDA)
  GO:0045892 negative regulation of DNA-templated transcription (P, IDA)
  GO:0045893 positive regulation of DNA-templated transcription (P, IDA)

Organism: Escherichia coli (strain K12) (NCBI:txid83333)

B-factor: mean 28.31, std 10.68, range [13.92, 95.05]

Nearest PDB structures (foldseek):
  5kvr-assembly1_A-2  TM=1.013E+00  e=3.033E-14  Escherichia coli CFT073
  4n0b-assembly2_C  TM=8.671E-01  e=2.929E-05  Bacillus subtilis
  4tv7-assembly2_C  TM=8.629E-01  e=3.353E-05  Bacillus subtilis subsp. subtilis str. 168
  4tv7-assembly2_D  TM=8.543E-01  e=8.074E-05  Bacillus subtilis subsp. subtilis str. 168
  7zla-assembly1_B  TM=8.691E-01  e=8.638E-05  Shouchella clausii